Protein AF-A0A6N7C5F1-F1 (afdb_monomer_lite)

Sequence (139 aa):
MSPTYAAHIVTSDAVALGDPEILVMTSPDEPGLIASYPLAADEAPEDVLAANGWRVTSGDTPAVEKGYRIVEVESVDWEQIVKHVTFAKAQAEIEAGRRDLAWRTVLRDAMRAGGSATRLAGAAGVSRERVYQIRDGRR

Structure (mmCIF, N/CA/C/O backbone):
data_AF-A0A6N7C5F1-F1
#
_entry.id   AF-A0A6N7C5F1-F1
#
loop_
_atom_site.group_PDB
_atom_site.id
_atom_site.type_symbol
_atom_site.label_atom_id
_atom_site.label_alt_id
_atom_site.label_comp_id
_atom_site.label_asym_id
_atom_site.label_entity_id
_atom_site.label_seq_id
_atom_site.pdbx_PDB_ins_code
_atom_site.Cartn_x
_atom_site.Cartn_y
_atom_site.Cartn_z
_atom_site.occupancy
_atom_site.B_iso_or_equiv
_atom_site.auth_seq_id
_atom_site.auth_comp_id
_atom_site.auth_asym_id
_atom_site.auth_atom_id
_atom_site.pdbx_PDB_model_num
ATOM 1 N N . MET A 1 1 ? -6.013 10.576 27.091 1.00 62.19 1 MET A N 1
ATOM 2 C CA . MET A 1 1 ? -6.882 10.385 25.917 1.00 62.19 1 MET A CA 1
ATOM 3 C C . MET A 1 1 ? -6.090 9.533 24.950 1.00 62.19 1 MET A C 1
ATOM 5 O O . MET A 1 1 ? -4.959 9.915 24.663 1.00 62.19 1 MET A O 1
ATOM 9 N N . SER A 1 2 ? -6.590 8.357 24.578 1.00 73.94 2 SER A N 1
ATOM 10 C CA . SER A 1 2 ? -5.938 7.532 23.556 1.00 73.94 2 SER A CA 1
ATOM 11 C C . SER A 1 2 ? -6.023 8.254 22.207 1.00 73.94 2 SER A C 1
ATOM 13 O O . SER A 1 2 ? -7.001 8.970 21.984 1.00 73.94 2 SER A O 1
ATOM 15 N N . PRO A 1 3 ? -5.027 8.116 21.321 1.00 83.44 3 PRO A N 1
ATOM 16 C CA . PRO A 1 3 ? -5.166 8.577 19.948 1.00 83.44 3 PRO A CA 1
ATOM 17 C C . PRO A 1 3 ? -6.282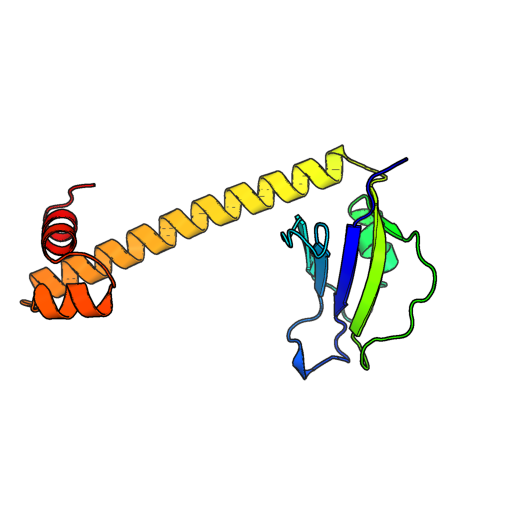 7.796 19.243 1.00 83.44 3 PRO A C 1
ATOM 19 O O . PRO A 1 3 ? -6.406 6.580 19.420 1.00 83.44 3 PRO A O 1
ATOM 22 N N . THR A 1 4 ? -7.072 8.512 18.448 1.00 88.25 4 THR A N 1
ATOM 23 C CA . THR A 1 4 ? -8.149 7.954 17.625 1.00 88.25 4 THR A CA 1
ATOM 24 C C . THR A 1 4 ? -7.702 7.910 16.168 1.00 88.25 4 THR A C 1
ATOM 26 O O . THR A 1 4 ? -6.998 8.806 15.697 1.00 88.25 4 THR A O 1
ATOM 29 N N . TYR A 1 5 ? -8.124 6.870 15.463 1.00 91.56 5 TYR A N 1
ATOM 30 C CA . TYR A 1 5 ? -7.815 6.595 14.065 1.00 91.56 5 TYR A CA 1
ATOM 31 C C . TYR A 1 5 ? -9.100 6.308 13.291 1.00 91.56 5 TYR A C 1
ATOM 33 O O . TYR A 1 5 ? -10.135 6.009 13.888 1.00 91.56 5 TYR A O 1
ATOM 41 N N . ALA A 1 6 ? -9.028 6.371 11.964 1.00 92.12 6 ALA A N 1
ATOM 42 C CA . ALA A 1 6 ? -10.140 6.005 11.096 1.00 92.12 6 ALA A CA 1
ATOM 43 C C . ALA A 1 6 ? -9.923 4.593 10.544 1.00 92.12 6 ALA A C 1
ATOM 45 O O . ALA A 1 6 ? -8.882 4.317 9.950 1.00 92.12 6 ALA A O 1
ATOM 46 N N . ALA A 1 7 ? -10.901 3.707 10.719 1.00 93.31 7 ALA A N 1
ATOM 47 C CA . ALA A 1 7 ? -10.939 2.406 10.068 1.00 93.31 7 ALA A CA 1
ATOM 48 C C . ALA A 1 7 ? -11.961 2.437 8.926 1.00 93.31 7 ALA A C 1
ATOM 50 O O . ALA A 1 7 ? -13.164 2.579 9.144 1.00 93.31 7 ALA A O 1
ATOM 51 N N . HIS A 1 8 ? -11.463 2.305 7.703 1.00 92.94 8 HIS A N 1
ATOM 52 C CA . HIS A 1 8 ? -12.248 2.180 6.484 1.00 92.94 8 HIS A CA 1
ATOM 53 C C . HIS A 1 8 ? -12.561 0.702 6.270 1.00 92.94 8 HIS A C 1
ATOM 55 O O . HIS A 1 8 ? -11.654 -0.090 6.034 1.00 92.94 8 HIS A O 1
ATOM 61 N N . ILE A 1 9 ? -13.830 0.327 6.373 1.00 93.06 9 ILE A N 1
ATOM 62 C CA . ILE A 1 9 ? -14.293 -1.055 6.248 1.00 93.06 9 ILE A CA 1
ATOM 63 C C . ILE A 1 9 ? -14.936 -1.212 4.875 1.00 93.06 9 ILE A C 1
ATOM 65 O O . ILE A 1 9 ? -15.994 -0.628 4.622 1.00 93.06 9 ILE A O 1
ATOM 69 N N . VAL A 1 10 ? -14.306 -2.005 4.013 1.00 92.69 10 VAL A N 1
ATOM 70 C CA . VAL A 1 10 ? -14.796 -2.369 2.681 1.00 92.69 10 VAL A CA 1
ATOM 71 C C . VAL A 1 10 ? -15.228 -3.831 2.719 1.00 92.69 10 VAL A C 1
ATOM 73 O O . VAL A 1 10 ? -14.420 -4.719 2.978 1.00 92.69 10 VAL A O 1
ATOM 76 N N . THR A 1 11 ? -16.507 -4.097 2.479 1.00 91.44 11 THR A N 1
ATOM 77 C CA . THR A 1 11 ? -17.053 -5.457 2.395 1.00 91.44 11 THR A CA 1
ATOM 78 C C . THR A 1 11 ? -17.244 -5.878 0.940 1.00 91.44 11 THR A C 1
ATOM 80 O O . THR A 1 11 ? -17.155 -5.070 0.016 1.00 91.44 11 THR A O 1
ATOM 83 N N . SER A 1 12 ? -17.573 -7.151 0.721 1.00 88.69 12 SER A N 1
ATOM 84 C CA . SER A 1 12 ? -17.859 -7.710 -0.609 1.00 88.69 12 SER A CA 1
ATOM 85 C C . SER A 1 12 ? -19.035 -7.051 -1.333 1.00 88.69 12 SER A C 1
ATOM 87 O O . SER A 1 12 ? -19.143 -7.159 -2.554 1.00 88.69 12 SER A O 1
ATOM 89 N N . ASP A 1 13 ? -19.899 -6.338 -0.609 1.00 86.56 13 ASP A N 1
ATOM 90 C CA . ASP A 1 13 ? -20.991 -5.571 -1.203 1.00 86.56 13 ASP A CA 1
ATOM 91 C C . ASP A 1 13 ? -20.504 -4.308 -1.938 1.00 86.56 13 ASP A C 1
ATOM 93 O O . ASP A 1 13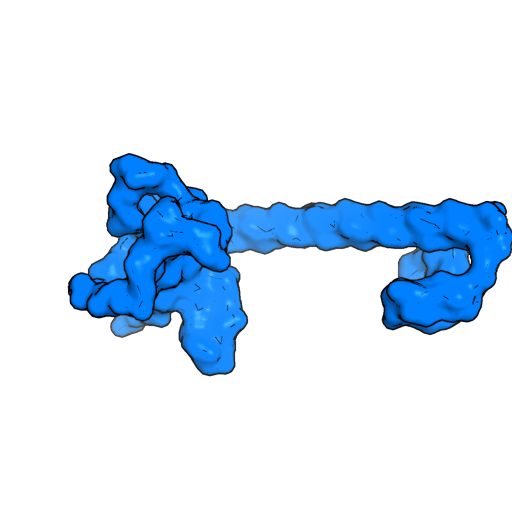 ? -21.228 -3.789 -2.793 1.00 86.56 13 ASP A O 1
ATOM 97 N N . ALA A 1 14 ? -19.287 -3.831 -1.653 1.00 83.69 14 ALA A N 1
ATOM 98 C CA . ALA A 1 14 ? -18.675 -2.665 -2.285 1.00 83.69 14 ALA A CA 1
ATOM 99 C C . ALA A 1 14 ? -17.840 -3.055 -3.517 1.00 83.69 14 ALA A C 1
ATOM 101 O O . ALA A 1 14 ? -16.645 -2.783 -3.599 1.00 83.69 14 ALA A O 1
ATOM 102 N N . VAL A 1 15 ? -18.486 -3.664 -4.517 1.00 78.88 15 VAL A N 1
ATOM 103 C CA . VAL A 1 15 ? -17.838 -4.229 -5.724 1.00 78.88 15 VAL A CA 1
ATOM 104 C C . VAL A 1 15 ? -16.922 -3.233 -6.457 1.00 78.88 15 VAL A C 1
ATOM 106 O O . VAL A 1 15 ? -15.942 -3.629 -7.082 1.00 78.88 15 VAL A O 1
ATOM 109 N N . ALA A 1 16 ? -17.220 -1.932 -6.387 1.00 82.06 16 ALA A N 1
ATOM 110 C CA . ALA A 1 16 ? -16.420 -0.886 -7.024 1.00 82.06 16 ALA A CA 1
ATOM 111 C C . ALA A 1 16 ? -15.098 -0.565 -6.295 1.00 82.06 16 ALA A C 1
ATOM 113 O O . ALA A 1 16 ? -14.224 0.060 -6.893 1.00 82.06 16 ALA A O 1
ATOM 114 N N . LEU A 1 17 ? -14.953 -0.964 -5.027 1.00 80.75 17 LEU A N 1
ATOM 115 C CA . LEU A 1 17 ? -13.820 -0.606 -4.164 1.00 80.75 17 LEU A CA 1
ATOM 116 C C . LEU A 1 17 ? -12.752 -1.703 -4.052 1.00 80.75 17 LEU A C 1
ATOM 118 O O . LEU A 1 17 ? -11.716 -1.469 -3.437 1.00 80.75 17 LEU A O 1
ATOM 122 N N . GLY A 1 18 ? -12.955 -2.848 -4.710 1.00 82.75 18 GLY A N 1
ATOM 123 C CA . GLY A 1 18 ? -11.974 -3.928 -4.792 1.00 82.75 18 GLY A CA 1
ATOM 124 C C . GLY A 1 18 ? -12.247 -5.070 -3.819 1.00 82.75 18 GLY A C 1
ATOM 125 O O . GLY A 1 18 ? -13.402 -5.391 -3.533 1.00 82.75 18 GLY A O 1
ATOM 126 N N . ASP A 1 19 ? -11.171 -5.720 -3.376 1.00 90.44 19 ASP A N 1
ATOM 127 C CA . ASP A 1 19 ? -11.255 -6.857 -2.464 1.00 90.44 19 ASP A CA 1
ATOM 128 C C . ASP A 1 19 ? -11.677 -6.400 -1.053 1.00 90.44 19 ASP A C 1
ATOM 130 O O . ASP A 1 19 ? -11.285 -5.313 -0.621 1.00 90.44 19 ASP A O 1
ATOM 134 N N . PRO A 1 20 ? -12.464 -7.205 -0.315 1.00 92.94 20 PRO A N 1
ATOM 135 C CA . PRO A 1 20 ? -12.886 -6.844 1.033 1.00 92.94 20 PRO A CA 1
ATOM 136 C C . PRO A 1 20 ? -11.700 -6.729 1.999 1.00 92.94 20 PRO A C 1
ATOM 138 O O . PRO A 1 20 ? -10.893 -7.652 2.149 1.00 92.94 20 PRO A O 1
ATOM 141 N N . GLU A 1 21 ? -11.610 -5.591 2.678 1.00 95.88 21 GLU A N 1
ATOM 142 C CA . GLU A 1 21 ? -10.467 -5.227 3.510 1.00 95.88 21 GLU A CA 1
ATOM 143 C C . GLU A 1 21 ? -10.844 -4.137 4.525 1.00 95.88 21 GLU A C 1
ATOM 145 O O . GLU A 1 21 ? -11.746 -3.323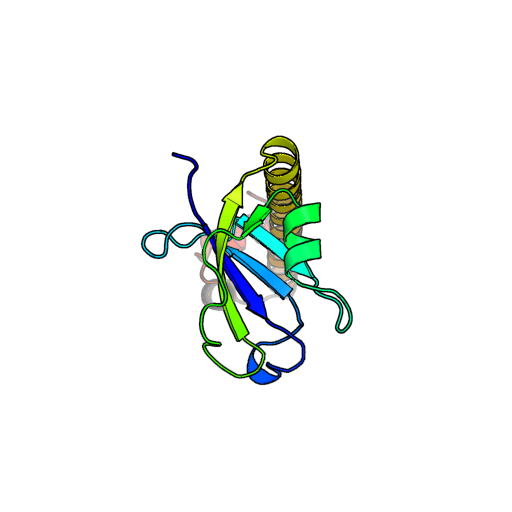 4.305 1.00 95.88 21 GLU A O 1
ATOM 150 N N . ILE A 1 22 ? -10.125 -4.103 5.647 1.00 95.25 22 ILE A N 1
ATOM 151 C CA . ILE A 1 22 ? -10.157 -3.011 6.619 1.00 95.25 22 ILE A CA 1
ATOM 152 C C . ILE A 1 22 ? -8.848 -2.231 6.534 1.00 95.25 22 ILE A C 1
ATOM 154 O O . ILE A 1 22 ? -7.776 -2.795 6.751 1.00 95.25 22 ILE A O 1
ATOM 158 N N . LEU A 1 23 ? -8.931 -0.925 6.284 1.00 94.62 23 LEU A N 1
ATOM 159 C CA . LEU A 1 23 ? -7.783 -0.018 6.246 1.00 94.62 23 LEU A CA 1
ATOM 160 C C . LEU A 1 23 ? -7.822 0.909 7.457 1.00 94.62 23 LEU A C 1
ATOM 162 O O . LEU A 1 23 ? -8.721 1.741 7.573 1.00 94.62 23 LEU A O 1
ATOM 166 N N . VAL A 1 24 ? -6.839 0.799 8.348 1.00 94.50 24 VAL A N 1
ATOM 167 C CA . VAL A 1 24 ? -6.687 1.734 9.469 1.00 94.50 24 VAL A CA 1
ATOM 168 C C . VAL A 1 24 ? -5.733 2.845 9.059 1.00 94.50 24 VAL A C 1
ATOM 170 O O . VAL A 1 24 ? -4.612 2.578 8.625 1.00 94.50 24 VAL A O 1
ATOM 173 N N . MET A 1 25 ? -6.167 4.092 9.201 1.00 92.88 25 MET A N 1
ATOM 174 C CA . MET A 1 25 ? -5.452 5.278 8.742 1.00 92.88 25 MET A CA 1
ATOM 175 C C . MET A 1 25 ? -5.207 6.284 9.869 1.00 92.88 25 MET A C 1
ATOM 177 O O . MET A 1 25 ? -5.988 6.400 10.816 1.00 92.88 25 MET A O 1
ATOM 181 N N . THR A 1 26 ? -4.113 7.039 9.747 1.00 88.25 26 THR A N 1
ATOM 182 C CA . THR A 1 26 ? -3.869 8.264 10.525 1.00 88.25 26 THR A CA 1
ATOM 183 C C . THR A 1 26 ? -4.881 9.365 10.174 1.00 88.25 26 THR A C 1
ATOM 185 O O . THR A 1 26 ? -5.744 9.188 9.314 1.00 88.25 26 THR A O 1
ATOM 188 N N . SER A 1 27 ? -4.782 10.507 10.864 1.00 76.12 27 SER A N 1
ATOM 189 C CA . SER A 1 27 ? -5.645 11.680 10.661 1.00 76.12 27 SER A CA 1
ATOM 190 C C . SER A 1 27 ? -5.826 12.048 9.174 1.00 76.12 27 SER A C 1
ATOM 192 O O . SER A 1 27 ? -4.849 11.978 8.423 1.00 76.12 27 SER A O 1
ATOM 194 N N . PRO A 1 28 ? -7.017 12.524 8.754 1.00 72.19 28 PRO A N 1
ATOM 195 C CA . PRO A 1 28 ? -7.268 12.996 7.390 1.00 72.19 28 PRO A CA 1
ATOM 196 C C . PRO A 1 28 ? -6.304 14.083 6.898 1.00 72.19 28 PRO A C 1
ATOM 198 O O . PRO A 1 28 ? -6.083 14.190 5.694 1.00 72.19 28 PRO A O 1
ATOM 201 N N . ASP A 1 29 ? -5.740 14.881 7.810 1.00 73.88 29 ASP A N 1
ATOM 202 C CA . ASP A 1 29 ? -4.815 15.971 7.468 1.00 73.88 29 ASP A CA 1
ATOM 203 C C . ASP A 1 29 ? -3.438 15.457 7.018 1.00 73.88 29 ASP A C 1
ATOM 205 O O . ASP A 1 29 ? -2.771 16.078 6.192 1.00 73.88 29 ASP A O 1
ATOM 209 N N . GLU A 1 30 ? -3.023 14.298 7.532 1.00 72.75 30 GLU A N 1
ATOM 210 C CA . GLU A 1 30 ? -1.776 13.618 7.176 1.00 72.75 30 GLU A CA 1
ATOM 211 C C . GLU A 1 30 ? -2.066 12.124 6.991 1.00 72.75 30 GLU A C 1
ATOM 213 O O . GLU A 1 30 ? -1.740 11.311 7.863 1.00 72.75 30 GLU A O 1
ATOM 218 N N . PRO A 1 31 ? -2.730 11.747 5.884 1.00 78.38 31 PRO A N 1
ATOM 219 C CA . PRO A 1 31 ? -3.226 10.396 5.699 1.00 78.38 31 PRO A CA 1
ATOM 220 C C . PRO A 1 31 ? -2.069 9.435 5.422 1.00 78.38 31 PRO A C 1
ATOM 222 O O . PRO A 1 31 ? -1.329 9.555 4.446 1.00 78.38 31 PRO A O 1
ATOM 225 N N . GLY A 1 32 ? -1.947 8.442 6.287 1.00 86.69 32 GLY A N 1
ATOM 226 C CA . GLY A 1 32 ? -0.974 7.370 6.240 1.00 86.69 32 GLY A CA 1
ATOM 227 C C . GLY A 1 32 ? -1.661 6.071 6.629 1.00 86.69 32 GLY A C 1
ATOM 228 O O . GLY A 1 32 ? -2.338 5.993 7.656 1.00 86.69 32 GLY A O 1
ATOM 229 N N . LEU A 1 33 ? -1.502 5.049 5.790 1.00 91.06 33 LEU A N 1
ATOM 230 C CA . LEU A 1 33 ? -1.988 3.710 6.091 1.00 91.06 33 LEU A CA 1
ATOM 231 C C . LEU A 1 33 ? -1.170 3.136 7.252 1.00 91.06 33 LEU A C 1
ATOM 233 O O . LEU A 1 33 ? 0.049 3.003 7.153 1.00 91.06 33 LEU A O 1
ATOM 237 N N . ILE A 1 34 ? -1.849 2.802 8.342 1.00 92.31 34 ILE A N 1
ATOM 238 C CA . ILE A 1 34 ? -1.255 2.159 9.515 1.00 92.31 34 ILE A CA 1
ATOM 239 C C . ILE A 1 34 ? -1.242 0.652 9.297 1.00 92.31 34 ILE A C 1
ATOM 241 O O . ILE A 1 34 ? -0.203 0.010 9.422 1.00 92.31 34 ILE A O 1
ATOM 245 N N . ALA A 1 35 ? -2.395 0.087 8.955 1.00 92.62 35 ALA A N 1
ATOM 246 C CA . ALA A 1 35 ? -2.550 -1.344 8.770 1.00 92.62 35 ALA A CA 1
ATOM 247 C C . ALA A 1 35 ? -3.645 -1.642 7.752 1.00 92.62 35 ALA A C 1
ATOM 249 O O . ALA A 1 35 ? -4.592 -0.865 7.607 1.00 92.62 35 ALA A O 1
ATOM 250 N N . SER A 1 36 ? -3.503 -2.779 7.081 1.00 94.31 36 SER A N 1
ATOM 251 C CA . SER A 1 36 ? -4.524 -3.332 6.204 1.00 94.31 36 SER A CA 1
ATOM 252 C C . SER A 1 36 ? -4.788 -4.781 6.616 1.00 94.31 36 SER A C 1
ATOM 254 O O . SER A 1 36 ? -3.856 -5.545 6.891 1.00 94.31 36 SER A O 1
ATOM 256 N N . TYR A 1 37 ? -6.065 -5.128 6.753 1.00 94.81 37 TYR A N 1
ATOM 257 C CA . TYR A 1 37 ? -6.505 -6.442 7.206 1.00 94.81 37 TYR A CA 1
ATOM 258 C C . TYR A 1 37 ? -7.498 -7.014 6.199 1.00 94.81 37 TYR A C 1
ATOM 260 O O . TYR A 1 37 ? -8.581 -6.441 6.054 1.00 94.81 37 TYR A O 1
ATOM 268 N N . PRO A 1 38 ? -7.172 -8.129 5.523 1.00 94.38 38 PRO A N 1
ATOM 269 C CA . PRO A 1 38 ? -8.131 -8.824 4.677 1.00 94.38 38 PRO A CA 1
ATOM 270 C C . PRO A 1 38 ? -9.392 -9.157 5.470 1.00 94.38 38 PRO A C 1
ATOM 272 O O . PRO A 1 38 ? -9.293 -9.540 6.636 1.00 94.38 38 PRO A O 1
ATOM 275 N N . LEU A 1 39 ? -10.554 -9.029 4.836 1.00 94.56 39 LEU A N 1
ATOM 276 C CA . LEU A 1 39 ? -11.839 -9.313 5.464 1.00 94.56 39 LEU A CA 1
ATOM 277 C C . LEU A 1 39 ? -12.524 -10.462 4.723 1.00 94.56 39 LEU A C 1
ATOM 279 O O . LEU A 1 39 ? -12.817 -10.356 3.534 1.00 94.56 39 LEU A O 1
ATOM 283 N N . ALA A 1 40 ? -12.790 -11.579 5.397 1.00 91.50 40 ALA A N 1
ATOM 284 C CA . ALA A 1 40 ? -13.597 -12.630 4.783 1.00 91.50 40 ALA A CA 1
ATOM 285 C C . ALA A 1 40 ? -15.079 -12.214 4.711 1.00 91.50 40 ALA A C 1
ATOM 287 O O . ALA A 1 40 ? -15.555 -11.398 5.497 1.00 91.50 40 ALA A O 1
ATOM 288 N N . ALA A 1 41 ? -15.831 -12.774 3.759 1.00 85.56 41 ALA A N 1
ATOM 289 C CA . ALA A 1 41 ? -17.230 -12.391 3.533 1.00 85.56 41 ALA A CA 1
ATOM 290 C C . ALA A 1 41 ? -18.157 -12.696 4.728 1.00 85.56 41 ALA A C 1
ATOM 292 O O . ALA A 1 41 ? -19.209 -12.076 4.859 1.00 85.56 41 ALA A O 1
ATOM 293 N N . ASP A 1 42 ? -17.784 -13.664 5.560 1.00 87.50 42 ASP A N 1
ATOM 294 C CA . ASP A 1 42 ? -18.505 -14.126 6.745 1.00 87.50 42 ASP A CA 1
ATOM 295 C C . ASP A 1 42 ? -17.900 -13.624 8.065 1.00 87.50 42 ASP A C 1
ATOM 297 O O . ASP A 1 42 ? -18.411 -13.948 9.137 1.00 87.50 42 ASP A O 1
ATOM 301 N N . GLU A 1 43 ? -16.837 -12.824 8.002 1.00 92.62 43 GLU A N 1
ATOM 302 C CA . GLU A 1 43 ? -16.136 -12.322 9.177 1.00 92.62 43 GLU A CA 1
ATOM 303 C C . GLU A 1 43 ? -16.649 -10.933 9.572 1.00 92.62 43 GLU A C 1
ATOM 305 O O . GLU A 1 43 ? -16.827 -10.043 8.735 1.00 92.62 43 GLU A O 1
ATOM 310 N N . ALA A 1 44 ? -16.904 -10.738 10.866 1.00 92.25 44 ALA A N 1
ATOM 311 C CA . ALA A 1 44 ? -17.328 -9.444 11.376 1.00 92.25 44 ALA A CA 1
ATOM 312 C C . ALA A 1 44 ? -16.123 -8.483 11.426 1.00 92.25 44 ALA A C 1
ATOM 314 O O . ALA A 1 44 ? -15.115 -8.803 12.064 1.00 92.25 44 ALA A O 1
ATOM 315 N N . PRO A 1 45 ? -16.205 -7.285 10.816 1.00 93.38 45 PRO A N 1
ATOM 316 C CA . PRO A 1 45 ? -15.097 -6.331 10.816 1.00 93.38 45 PRO A CA 1
ATOM 317 C C . PRO A 1 45 ? -14.598 -5.954 12.217 1.00 93.38 45 PRO A C 1
ATOM 319 O O . PRO A 1 45 ? -13.407 -5.737 12.430 1.00 93.38 45 PRO A O 1
ATOM 322 N N . GLU A 1 46 ? -15.512 -5.873 13.181 1.00 93.12 46 GLU A N 1
ATOM 323 C CA . GLU A 1 46 ? -15.224 -5.566 14.577 1.00 93.12 46 GLU A CA 1
ATOM 324 C C . GLU A 1 46 ? -14.369 -6.648 15.243 1.00 93.12 46 GLU A C 1
ATOM 326 O O . GLU A 1 46 ? -13.479 -6.314 16.026 1.00 93.12 46 GLU A O 1
ATOM 331 N N . ASP A 1 47 ? -14.587 -7.919 14.896 1.00 94.94 47 ASP A N 1
ATOM 332 C CA . ASP A 1 47 ? -13.798 -9.036 15.416 1.00 94.94 47 ASP A CA 1
ATOM 333 C C . ASP A 1 47 ? -12.373 -9.000 14.849 1.00 94.94 47 ASP A C 1
ATOM 335 O O . ASP A 1 47 ? -11.408 -9.175 15.597 1.00 94.94 47 ASP A O 1
ATOM 339 N N . VAL A 1 48 ? -12.217 -8.669 13.560 1.00 95.94 48 VAL A N 1
ATOM 340 C CA . VAL A 1 48 ? -10.900 -8.461 12.928 1.00 95.94 48 VAL A CA 1
ATOM 341 C C . VAL A 1 48 ? -10.152 -7.310 13.593 1.00 95.94 48 VAL A C 1
ATOM 343 O O . VAL A 1 48 ? -8.970 -7.437 13.921 1.00 95.94 48 VAL A O 1
ATOM 346 N N . LEU A 1 49 ? -10.831 -6.184 13.819 1.00 95.44 49 LEU A N 1
ATOM 347 C CA . LEU A 1 49 ? -10.263 -5.024 14.504 1.00 95.44 49 LEU A CA 1
ATOM 348 C C . LEU A 1 49 ? -9.819 -5.390 15.927 1.00 95.44 49 LEU A C 1
ATOM 350 O O . LEU A 1 49 ? -8.669 -5.130 16.290 1.00 95.44 49 LEU A O 1
ATOM 354 N N . ALA A 1 50 ? -10.682 -6.056 16.698 1.00 95.56 50 ALA A N 1
ATOM 355 C CA . ALA A 1 50 ? -10.385 -6.488 18.061 1.00 95.56 50 ALA A CA 1
ATOM 356 C C . ALA A 1 50 ? -9.197 -7.457 18.120 1.00 95.56 50 ALA A C 1
ATOM 358 O O . ALA A 1 50 ? -8.282 -7.262 18.923 1.00 95.56 50 ALA A O 1
ATOM 359 N N . ALA A 1 51 ? -9.157 -8.451 17.228 1.00 95.62 51 ALA A N 1
ATOM 360 C CA . ALA A 1 51 ? -8.056 -9.408 17.121 1.00 95.62 51 ALA A CA 1
ATOM 361 C C . ALA A 1 51 ? -6.711 -8.745 16.773 1.00 95.62 51 ALA A C 1
ATOM 363 O O . ALA A 1 51 ? -5.648 -9.302 17.053 1.00 95.62 51 ALA A O 1
ATOM 364 N N . ASN A 1 52 ? -6.745 -7.546 16.185 1.00 95.88 52 ASN A N 1
ATOM 365 C CA . ASN A 1 52 ? -5.565 -6.783 15.792 1.00 95.88 52 ASN A CA 1
ATOM 366 C C . ASN A 1 52 ? -5.277 -5.570 16.693 1.00 95.88 52 ASN A C 1
ATOM 368 O O . ASN A 1 52 ? -4.447 -4.733 16.340 1.00 95.88 52 ASN A O 1
ATOM 372 N N . GLY A 1 53 ? -5.898 -5.505 17.875 1.00 95.94 53 GLY A N 1
ATOM 373 C CA . GLY A 1 53 ? -5.567 -4.514 18.900 1.00 95.94 53 GLY A CA 1
ATOM 374 C C . GLY A 1 53 ? -6.336 -3.200 18.800 1.00 95.94 53 GLY A C 1
ATOM 375 O O . GLY A 1 53 ? -5.952 -2.227 19.454 1.00 95.94 53 GLY A O 1
ATOM 376 N N . TRP A 1 54 ? -7.420 -3.165 18.026 1.00 96.12 54 TRP A N 1
ATOM 377 C CA . TRP A 1 54 ? -8.278 -1.997 17.848 1.00 96.12 54 TRP A CA 1
ATOM 378 C C . TRP A 1 54 ? -9.610 -2.158 18.572 1.00 96.12 54 TRP A C 1
ATOM 380 O O . TRP A 1 54 ? -10.176 -3.243 18.655 1.00 96.12 54 TRP A O 1
ATOM 390 N N . ARG A 1 55 ? -10.152 -1.047 19.062 1.00 94.69 55 ARG A N 1
ATOM 391 C CA . ARG A 1 55 ? -11.507 -0.975 19.608 1.00 94.69 55 ARG A CA 1
ATOM 392 C C . ARG A 1 55 ? -12.264 0.141 18.917 1.00 94.69 55 ARG A C 1
ATOM 394 O O . ARG A 1 55 ? -11.789 1.270 18.896 1.00 94.69 55 ARG A O 1
ATOM 401 N N . VAL A 1 56 ? -13.442 -0.177 18.390 1.00 92.88 56 VAL A N 1
ATOM 402 C CA . VAL A 1 56 ? -14.349 0.803 17.785 1.00 92.88 56 VAL A CA 1
ATOM 403 C C . VAL A 1 56 ? -14.895 1.737 18.870 1.00 92.88 56 VAL A C 1
ATOM 405 O O . VAL A 1 56 ? -15.368 1.272 19.910 1.00 92.88 56 VAL A O 1
ATOM 408 N N . THR A 1 57 ? -14.796 3.047 18.648 1.00 89.31 57 THR A N 1
ATOM 409 C CA . THR A 1 57 ? -15.195 4.092 19.608 1.00 89.31 57 THR A CA 1
ATOM 410 C C . THR A 1 57 ? -16.390 4.906 19.145 1.00 89.31 57 THR A C 1
ATOM 412 O O . THR A 1 57 ? -17.184 5.334 19.984 1.00 89.31 57 THR A O 1
ATOM 415 N N . SER A 1 58 ? -16.555 5.105 17.835 1.00 78.00 58 SER A N 1
ATOM 416 C CA . SER A 1 58 ? -17.791 5.654 17.285 1.00 78.00 58 SER A CA 1
ATOM 417 C C . SER A 1 58 ? -18.729 4.503 16.919 1.00 78.00 58 SER A C 1
ATOM 419 O O . SER A 1 58 ? -18.359 3.586 16.191 1.00 78.00 58 SER A O 1
ATOM 421 N N . GLY A 1 59 ? -19.938 4.511 17.493 1.00 66.00 59 GLY A N 1
ATOM 422 C CA . GLY A 1 59 ? -20.990 3.552 17.138 1.00 66.00 59 GLY A CA 1
ATOM 423 C C . GLY A 1 59 ? -21.421 3.687 15.674 1.00 66.00 59 GLY A C 1
ATOM 424 O O . GLY A 1 59 ? -20.919 4.570 14.979 1.00 66.00 59 GLY A O 1
ATOM 425 N N . ASP A 1 60 ? -22.356 2.827 15.241 1.00 58.00 60 ASP A N 1
ATOM 426 C CA . ASP A 1 60 ? -22.845 2.678 13.857 1.00 58.00 60 ASP A CA 1
ATOM 427 C C . ASP A 1 60 ? -22.887 4.000 13.083 1.00 58.00 60 ASP A C 1
ATOM 429 O O . ASP A 1 60 ? -23.856 4.765 13.096 1.00 58.00 60 ASP A O 1
ATOM 433 N N . THR A 1 61 ? -21.782 4.270 12.402 1.00 63.28 61 THR A N 1
ATOM 434 C CA . THR A 1 61 ? -21.638 5.409 11.516 1.00 63.28 61 THR A CA 1
ATOM 435 C C . THR A 1 61 ? -22.378 5.025 10.241 1.00 63.28 61 THR A C 1
ATOM 437 O O . THR A 1 61 ? -22.189 3.906 9.748 1.00 63.28 61 THR A O 1
ATOM 440 N N . PRO A 1 62 ? -23.270 5.885 9.717 1.00 63.22 62 PRO A N 1
ATOM 441 C CA . PRO A 1 62 ? -24.036 5.544 8.531 1.00 63.22 62 PRO A CA 1
ATOM 442 C C . PRO A 1 62 ? -23.080 5.168 7.400 1.00 63.22 62 PRO A C 1
ATOM 444 O O . PRO A 1 62 ? -22.060 5.829 7.191 1.00 63.22 62 PRO A O 1
ATOM 447 N N . ALA A 1 63 ? -23.410 4.081 6.701 1.00 70.12 63 ALA A N 1
ATOM 448 C CA . ALA A 1 63 ? -22.632 3.622 5.563 1.00 70.12 63 ALA A CA 1
ATOM 449 C C . ALA A 1 63 ? -22.453 4.778 4.571 1.00 70.12 63 ALA A C 1
ATOM 451 O O . ALA A 1 63 ? -23.422 5.455 4.218 1.00 70.12 63 ALA A O 1
ATOM 452 N N . VAL A 1 64 ? -21.211 5.008 4.149 1.00 76.81 64 VAL A N 1
ATOM 453 C CA . VAL A 1 64 ? -20.899 6.026 3.140 1.00 76.81 64 VAL A CA 1
ATOM 454 C C . VAL A 1 64 ? -21.481 5.582 1.798 1.00 76.81 64 VAL A C 1
ATOM 456 O O . VAL A 1 64 ? -22.062 6.382 1.070 1.00 76.81 64 VAL A O 1
ATOM 459 N N . GLU A 1 65 ? -21.383 4.282 1.519 1.00 81.81 65 GLU A N 1
ATOM 460 C CA . GLU A 1 65 ? -22.021 3.590 0.403 1.00 81.81 65 GLU A CA 1
ATOM 461 C C . GLU A 1 65 ? -22.327 2.139 0.816 1.00 81.81 65 GLU A C 1
ATOM 463 O O . GLU A 1 65 ? -21.836 1.652 1.836 1.00 81.81 65 GLU A O 1
ATOM 468 N N . LYS A 1 66 ? -23.150 1.415 0.049 1.00 84.38 66 LYS A N 1
ATOM 469 C CA . LYS A 1 66 ? -23.406 -0.006 0.312 1.00 84.38 66 LYS A CA 1
ATOM 470 C C . LYS A 1 66 ? -22.082 -0.786 0.353 1.00 84.38 66 LYS A C 1
ATOM 472 O O . LYS A 1 66 ? -21.326 -0.779 -0.610 1.00 84.38 66 LYS A O 1
ATOM 477 N N . GLY A 1 67 ? -21.835 -1.469 1.471 1.00 85.38 67 GLY A N 1
ATOM 478 C CA . GLY A 1 67 ? -20.609 -2.238 1.695 1.00 85.38 67 GLY A CA 1
ATOM 479 C C . GLY A 1 67 ? -19.388 -1.404 2.089 1.00 85.38 67 GLY A C 1
ATOM 480 O O . GLY A 1 67 ? -18.302 -1.958 2.200 1.00 85.38 67 GLY A O 1
ATOM 481 N N . TYR A 1 68 ? -19.542 -0.097 2.318 1.00 90.56 68 TYR A N 1
ATOM 482 C CA . TYR A 1 68 ? -18.447 0.776 2.726 1.00 90.56 68 TYR A CA 1
ATOM 483 C C . TYR A 1 68 ? -18.845 1.708 3.872 1.00 90.56 68 TYR A C 1
ATOM 485 O O . TYR A 1 68 ? -19.788 2.499 3.772 1.00 90.56 68 TYR A O 1
ATOM 493 N N . ARG A 1 69 ? -18.092 1.649 4.973 1.00 90.38 69 ARG A N 1
ATOM 494 C CA . ARG A 1 69 ? -18.261 2.550 6.121 1.00 90.38 69 ARG A CA 1
ATOM 495 C C . ARG A 1 69 ? -16.922 2.926 6.738 1.00 90.38 69 ARG A C 1
ATOM 497 O O . ARG A 1 69 ? -15.942 2.200 6.597 1.00 90.38 69 ARG A O 1
ATOM 504 N N . ILE A 1 70 ? -16.906 4.050 7.445 1.00 90.31 70 ILE A N 1
ATOM 505 C CA . ILE A 1 70 ? -15.743 4.529 8.192 1.00 90.31 70 ILE A CA 1
ATOM 506 C C . ILE A 1 70 ? -16.145 4.601 9.657 1.00 90.31 70 ILE A C 1
ATOM 508 O O . ILE A 1 70 ? -17.127 5.266 9.975 1.00 90.31 70 ILE A O 1
ATOM 512 N N . VAL A 1 71 ? -15.384 3.938 10.523 1.00 91.12 71 VAL A N 1
ATOM 513 C CA . VAL A 1 71 ? -15.573 3.975 11.978 1.00 91.12 71 VAL A CA 1
ATOM 514 C C . VAL A 1 71 ? -14.337 4.562 12.649 1.00 91.12 71 VAL A C 1
ATOM 516 O O . VAL A 1 71 ? -13.225 4.463 12.130 1.00 91.12 71 VAL A O 1
ATOM 519 N N . GLU A 1 72 ? -14.517 5.171 13.814 1.00 91.62 72 GLU A N 1
ATOM 520 C CA . GLU A 1 72 ? -13.401 5.594 14.653 1.00 91.62 72 GLU A CA 1
ATOM 521 C C . GLU A 1 72 ? -12.940 4.420 15.507 1.00 91.62 72 GLU A C 1
ATOM 523 O O . GLU A 1 72 ? -13.759 3.696 16.083 1.00 91.62 72 GLU A O 1
ATOM 528 N N . VAL A 1 73 ? -11.626 4.247 15.607 1.00 93.00 73 VAL A N 1
ATOM 529 C CA . VAL A 1 73 ? -11.004 3.222 16.442 1.00 93.00 73 VAL A CA 1
ATOM 530 C C . VAL A 1 73 ? -9.935 3.827 17.335 1.00 93.00 73 VAL A C 1
ATOM 532 O O . VAL A 1 73 ? -9.239 4.767 16.956 1.00 93.00 73 VAL A O 1
ATOM 535 N N . GLU A 1 74 ? -9.749 3.243 18.510 1.00 93.62 74 GLU A N 1
ATOM 536 C CA . GLU A 1 74 ? -8.593 3.502 19.359 1.00 93.62 74 GLU A CA 1
ATOM 537 C C . GLU A 1 74 ? -7.780 2.226 19.574 1.00 93.62 74 GLU A C 1
ATOM 539 O O . GLU A 1 74 ? -8.289 1.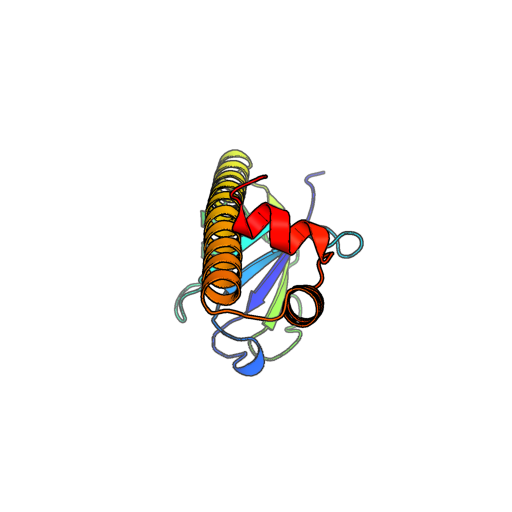105 19.496 1.00 93.62 74 GLU A O 1
ATOM 544 N N . SER A 1 75 ? -6.499 2.401 19.875 1.00 93.06 75 SER A N 1
ATOM 545 C CA . SER A 1 75 ? -5.616 1.302 20.251 1.00 93.06 75 SER A CA 1
ATOM 546 C C . SER A 1 75 ? -5.997 0.738 21.624 1.00 93.06 75 SER A C 1
ATOM 548 O O . SER A 1 75 ? -6.081 1.482 22.607 1.00 93.06 75 SER A O 1
ATOM 550 N N . VAL A 1 76 ? -6.127 -0.578 21.725 1.00 95.44 76 VAL A N 1
ATOM 551 C CA . VAL A 1 76 ? -6.182 -1.310 23.002 1.00 95.44 76 VAL A CA 1
ATOM 552 C C . VAL A 1 76 ? -4.984 -2.224 23.218 1.00 95.44 76 VAL A C 1
ATOM 554 O O . VAL A 1 76 ? -4.707 -2.577 24.360 1.00 95.44 76 VAL A O 1
ATOM 557 N N . ASP A 1 77 ? -4.251 -2.553 22.155 1.00 95.50 77 ASP A N 1
ATOM 558 C CA . ASP A 1 77 ? -3.026 -3.348 22.214 1.00 95.50 77 ASP A CA 1
ATOM 559 C C . ASP A 1 77 ? -1.954 -2.739 21.300 1.00 95.50 77 ASP A C 1
ATOM 561 O O . ASP A 1 77 ? -1.875 -3.002 20.098 1.00 95.50 77 ASP A O 1
ATOM 565 N N . TRP A 1 78 ? -1.118 -1.884 21.889 1.00 94.19 78 TRP A N 1
ATOM 566 C CA . TRP A 1 78 ? -0.030 -1.227 21.168 1.00 94.19 78 TRP A CA 1
ATOM 567 C C . TRP A 1 78 ? 1.047 -2.195 20.685 1.00 94.19 78 TRP A C 1
ATOM 569 O O . TRP A 1 78 ? 1.667 -1.933 19.655 1.00 94.19 78 TRP A O 1
ATOM 579 N N . GLU A 1 79 ? 1.291 -3.289 21.407 1.00 95.38 79 GLU A N 1
ATOM 580 C CA . GLU A 1 79 ? 2.333 -4.245 21.039 1.00 95.38 79 GLU A CA 1
ATOM 581 C C . GLU A 1 79 ? 1.945 -4.970 19.750 1.00 95.38 79 GLU A C 1
ATOM 583 O O . GLU A 1 79 ? 2.744 -5.034 18.809 1.00 95.38 79 GLU A O 1
ATOM 588 N N . GLN A 1 80 ? 0.693 -5.425 19.663 1.00 94.19 80 GLN A N 1
ATOM 589 C CA . GLN A 1 80 ? 0.157 -6.057 18.462 1.00 94.19 80 GLN A CA 1
ATOM 590 C C . GLN A 1 80 ? 0.165 -5.101 17.259 1.00 94.19 80 GLN A C 1
ATOM 592 O O . GLN A 1 80 ? 0.617 -5.482 16.173 1.00 94.19 80 GLN A O 1
ATOM 597 N N . ILE A 1 81 ? -0.255 -3.845 17.448 1.00 94.31 81 ILE A N 1
ATOM 598 C CA . ILE A 1 81 ? -0.260 -2.831 16.381 1.00 94.31 81 ILE A CA 1
ATOM 599 C C . ILE A 1 81 ? 1.166 -2.551 15.888 1.00 94.31 81 ILE A C 1
ATOM 601 O O . ILE A 1 81 ? 1.434 -2.615 14.687 1.00 94.31 81 ILE A O 1
ATOM 605 N N . VAL A 1 82 ? 2.113 -2.292 16.797 1.00 94.31 82 VAL A N 1
ATOM 606 C CA . VAL A 1 82 ? 3.513 -2.007 16.437 1.00 94.31 82 VAL A CA 1
ATOM 607 C C . VAL A 1 82 ? 4.146 -3.196 15.721 1.00 94.31 82 VAL A C 1
ATOM 609 O O . VAL A 1 82 ? 4.847 -3.002 14.724 1.00 94.31 82 VAL A O 1
ATOM 612 N N . LYS A 1 83 ? 3.881 -4.426 16.173 1.00 93.88 83 LYS A N 1
ATOM 613 C CA . LYS A 1 83 ? 4.349 -5.647 15.509 1.00 93.88 83 LYS A CA 1
ATOM 614 C C . LYS A 1 83 ? 3.844 -5.728 14.068 1.00 93.88 83 LYS A C 1
ATOM 616 O O . LYS A 1 83 ? 4.639 -5.999 13.166 1.00 93.88 83 LYS A O 1
ATOM 621 N N . HIS A 1 84 ? 2.558 -5.458 13.845 1.00 91.31 84 HIS A N 1
ATOM 622 C CA . HIS A 1 84 ? 1.958 -5.486 12.513 1.00 91.31 84 HIS A CA 1
ATOM 623 C C . HIS A 1 84 ? 2.561 -4.415 11.591 1.00 91.31 84 HIS A C 1
ATOM 625 O O . HIS A 1 84 ? 3.076 -4.742 10.521 1.00 91.31 84 HIS A O 1
ATOM 631 N N . VAL A 1 85 ? 2.593 -3.153 12.034 1.00 92.31 85 VAL A N 1
ATOM 632 C CA . VAL A 1 85 ? 3.152 -2.023 11.263 1.00 92.31 85 VAL A CA 1
ATOM 633 C C . VAL A 1 85 ? 4.632 -2.256 10.936 1.00 92.31 85 VAL A C 1
ATOM 635 O O . VAL A 1 85 ? 5.082 -2.001 9.819 1.00 92.31 85 VAL A O 1
ATOM 638 N N . THR A 1 86 ? 5.401 -2.794 11.887 1.00 94.44 86 THR A N 1
ATOM 639 C CA . THR A 1 86 ? 6.822 -3.120 11.685 1.00 94.44 86 THR A CA 1
ATOM 640 C C . THR A 1 86 ? 7.002 -4.192 10.614 1.00 94.44 86 THR A C 1
ATOM 642 O O . THR A 1 86 ? 7.872 -4.061 9.749 1.00 94.44 86 THR A O 1
ATOM 645 N N . PHE A 1 87 ? 6.174 -5.239 10.637 1.00 92.50 87 PHE A N 1
ATOM 646 C CA . PHE A 1 87 ? 6.202 -6.280 9.615 1.00 92.50 87 PHE A CA 1
ATOM 647 C C . PHE A 1 87 ? 5.820 -5.729 8.235 1.00 92.50 87 PHE A C 1
ATOM 649 O O . PHE A 1 87 ? 6.537 -5.980 7.266 1.00 92.50 87 PHE A O 1
ATOM 656 N N . ALA A 1 88 ? 4.753 -4.930 8.148 1.00 90.25 88 ALA A N 1
ATOM 657 C CA . ALA A 1 88 ? 4.316 -4.297 6.904 1.00 90.25 88 ALA A CA 1
ATOM 658 C C . ALA A 1 88 ? 5.407 -3.389 6.309 1.00 90.25 88 ALA A C 1
ATOM 660 O O . ALA A 1 88 ? 5.727 -3.496 5.124 1.00 90.25 88 ALA A O 1
ATOM 661 N N . LYS A 1 89 ? 6.062 -2.570 7.143 1.00 93.31 89 LYS A N 1
ATOM 662 C CA . LYS A 1 89 ? 7.216 -1.754 6.737 1.00 93.31 89 LYS A CA 1
ATOM 663 C C . LYS A 1 89 ? 8.351 -2.615 6.178 1.00 93.31 89 LYS A C 1
ATOM 665 O O . LYS A 1 89 ? 8.874 -2.309 5.109 1.00 93.31 89 LYS A O 1
ATOM 670 N N . ALA A 1 90 ? 8.722 -3.694 6.868 1.00 95.88 90 ALA A N 1
ATOM 671 C CA . ALA A 1 90 ? 9.789 -4.585 6.413 1.00 95.88 90 ALA A CA 1
ATOM 672 C C . ALA A 1 90 ? 9.448 -5.259 5.070 1.00 95.88 90 ALA A C 1
ATOM 674 O O . ALA A 1 90 ? 10.301 -5.342 4.186 1.00 95.88 90 ALA A O 1
ATOM 675 N N . GLN A 1 91 ? 8.198 -5.697 4.880 1.00 93.19 91 GLN A N 1
ATOM 676 C CA . GLN A 1 91 ? 7.730 -6.242 3.600 1.00 93.19 91 GLN A CA 1
ATOM 677 C C . GLN A 1 91 ? 7.798 -5.199 2.480 1.00 93.19 91 GLN A C 1
ATOM 679 O O . GLN A 1 91 ? 8.306 -5.498 1.399 1.00 93.19 91 GLN A O 1
ATOM 684 N N . ALA A 1 92 ? 7.356 -3.967 2.744 1.00 91.75 92 ALA A N 1
ATOM 685 C CA . ALA A 1 92 ? 7.421 -2.875 1.778 1.00 91.75 92 ALA A CA 1
ATOM 686 C C . ALA A 1 92 ? 8.868 -2.546 1.371 1.00 91.75 92 ALA A C 1
ATOM 688 O O . ALA A 1 92 ? 9.138 -2.339 0.190 1.00 91.75 92 ALA A O 1
ATOM 689 N N . GLU A 1 93 ? 9.815 -2.557 2.312 1.00 96.12 93 GLU A N 1
ATOM 690 C CA . GLU A 1 93 ? 11.242 -2.350 2.026 1.00 96.12 93 GLU A CA 1
ATOM 691 C C . GLU A 1 93 ? 11.835 -3.474 1.166 1.00 96.12 93 GLU A C 1
ATOM 693 O O . GLU A 1 93 ? 12.564 -3.207 0.206 1.00 96.12 93 GLU A O 1
ATOM 698 N N . ILE A 1 94 ? 11.495 -4.732 1.468 1.00 96.81 94 ILE A N 1
ATOM 699 C CA . ILE A 1 94 ? 11.911 -5.890 0.665 1.00 96.81 94 ILE A CA 1
ATOM 700 C C . ILE A 1 94 ? 11.358 -5.775 -0.757 1.00 96.81 94 ILE A C 1
ATOM 702 O O . ILE A 1 94 ? 12.095 -5.956 -1.730 1.00 96.81 94 ILE A O 1
ATOM 706 N N . GLU A 1 95 ? 10.073 -5.459 -0.888 1.00 96.38 95 GLU A N 1
ATOM 707 C CA . GLU A 1 95 ? 9.403 -5.339 -2.178 1.00 96.38 95 GLU A CA 1
ATOM 708 C C . GLU A 1 95 ? 9.932 -4.146 -2.985 1.00 96.38 95 GLU A C 1
ATOM 710 O O . GLU A 1 95 ? 10.203 -4.281 -4.178 1.00 96.38 95 GLU A O 1
ATOM 715 N N . ALA A 1 96 ? 10.194 -3.006 -2.342 1.00 96.00 96 ALA A N 1
ATOM 716 C CA . ALA A 1 96 ? 10.860 -1.870 -2.973 1.00 96.00 96 ALA A CA 1
ATOM 717 C C . ALA A 1 96 ? 12.248 -2.262 -3.506 1.00 96.00 96 ALA A C 1
ATOM 719 O O . ALA A 1 96 ? 12.588 -1.933 -4.644 1.00 96.00 96 ALA A O 1
ATOM 720 N N . GLY A 1 97 ? 13.021 -3.035 -2.735 1.00 97.00 97 GLY A N 1
ATOM 721 C CA . GLY A 1 97 ? 14.311 -3.570 -3.174 1.00 97.00 97 GLY A CA 1
ATOM 722 C C . GLY A 1 97 ? 14.200 -4.515 -4.378 1.00 97.00 97 GLY A C 1
ATOM 723 O O . GLY A 1 97 ? 15.012 -4.434 -5.304 1.00 97.00 97 GLY A O 1
ATOM 724 N N . ARG A 1 98 ? 13.180 -5.383 -4.409 1.00 97.38 98 ARG A N 1
ATOM 725 C CA . ARG A 1 98 ? 12.901 -6.269 -5.556 1.00 97.38 98 ARG A CA 1
ATOM 726 C C . ARG A 1 98 ? 12.520 -5.477 -6.803 1.00 97.38 98 ARG A C 1
ATOM 728 O O . ARG A 1 98 ? 13.064 -5.744 -7.875 1.00 97.38 98 ARG A O 1
ATOM 735 N N . ARG A 1 99 ? 11.640 -4.483 -6.664 1.00 96.94 99 ARG A N 1
ATOM 736 C CA . ARG A 1 99 ? 11.209 -3.605 -7.762 1.00 96.94 99 ARG A CA 1
ATOM 737 C C . ARG A 1 99 ? 12.366 -2.783 -8.316 1.00 96.94 99 ARG A C 1
ATOM 739 O O . ARG A 1 99 ? 12.535 -2.737 -9.531 1.00 96.94 99 ARG A O 1
ATOM 746 N N . ASP A 1 100 ? 13.207 -2.215 -7.454 1.00 96.12 100 ASP A N 1
ATOM 747 C CA . ASP A 1 100 ? 14.423 -1.508 -7.871 1.00 96.12 100 ASP A CA 1
ATOM 748 C C . ASP A 1 100 ? 15.387 -2.433 -8.634 1.00 96.12 100 ASP A C 1
ATOM 750 O O . ASP A 1 100 ? 15.902 -2.071 -9.696 1.00 96.12 100 ASP A O 1
ATOM 754 N N . LEU A 1 101 ? 15.611 -3.656 -8.142 1.00 96.12 101 LEU A N 1
ATOM 755 C CA . LEU A 1 101 ? 16.465 -4.627 -8.825 1.00 96.12 101 LEU A CA 1
ATOM 756 C C . LEU A 1 101 ? 15.908 -5.015 -10.202 1.00 96.12 101 LEU A C 1
ATOM 758 O O . LEU A 1 101 ? 16.670 -5.064 -11.174 1.00 96.12 101 LEU A O 1
ATOM 762 N N . ALA A 1 102 ? 14.604 -5.281 -10.293 1.00 96.94 102 ALA A N 1
ATOM 763 C CA . ALA A 1 102 ? 13.934 -5.607 -11.548 1.00 96.94 102 ALA A CA 1
ATOM 764 C C . ALA A 1 102 ? 14.051 -4.444 -12.543 1.00 96.94 102 ALA A C 1
ATOM 766 O O . ALA A 1 102 ? 14.510 -4.634 -13.671 1.00 96.94 102 ALA A O 1
ATOM 767 N N . TRP A 1 103 ? 13.746 -3.226 -12.093 1.00 96.00 103 TRP A N 1
ATOM 768 C CA . TRP A 1 103 ? 13.865 -2.003 -12.882 1.00 96.00 103 TRP A CA 1
ATOM 769 C C . TRP A 1 103 ? 15.287 -1.791 -13.425 1.00 96.00 103 TRP A C 1
ATOM 771 O O . TRP A 1 103 ? 15.476 -1.612 -14.632 1.00 96.00 103 TRP A O 1
ATOM 781 N N . ARG A 1 104 ? 16.316 -1.900 -12.571 1.00 96.38 104 ARG A N 1
ATOM 782 C CA . ARG A 1 104 ? 17.724 -1.779 -12.993 1.00 96.38 104 ARG A CA 1
ATOM 783 C C . ARG A 1 104 ? 18.148 -2.877 -13.963 1.00 96.38 104 ARG A C 1
ATOM 785 O O . ARG A 1 104 ? 18.955 -2.620 -14.857 1.00 96.38 104 ARG A O 1
ATOM 792 N N . THR A 1 105 ? 17.640 -4.093 -13.783 1.00 96.88 105 THR A N 1
ATOM 793 C CA . THR A 1 105 ? 17.935 -5.231 -14.665 1.00 96.88 105 THR A CA 1
ATOM 794 C C . THR A 1 105 ? 17.385 -4.986 -16.065 1.00 96.88 105 THR A C 1
ATOM 796 O O . THR A 1 105 ? 18.158 -5.000 -17.020 1.00 96.88 105 THR A O 1
ATOM 799 N N . VAL A 1 106 ? 16.103 -4.628 -16.180 1.00 97.25 106 VAL A N 1
ATOM 800 C CA . VAL A 1 106 ? 15.469 -4.327 -17.473 1.00 97.25 106 VAL A CA 1
ATOM 801 C C . VAL A 1 106 ? 16.171 -3.166 -18.184 1.00 97.25 106 VAL A C 1
ATOM 803 O O . VAL A 1 106 ? 16.453 -3.257 -19.378 1.00 97.25 106 VAL A O 1
ATOM 806 N N . LEU A 1 107 ? 16.530 -2.095 -17.463 1.00 96.44 107 LEU A N 1
ATOM 807 C CA . LEU A 1 107 ? 17.287 -0.977 -18.042 1.00 96.44 107 LEU A CA 1
ATOM 808 C C . LEU A 1 107 ? 18.661 -1.402 -18.571 1.00 96.44 107 LEU A C 1
ATOM 810 O O . LEU A 1 107 ? 19.073 -0.974 -19.653 1.00 96.44 107 LEU A O 1
ATOM 814 N N . ARG A 1 108 ? 19.384 -2.238 -17.819 1.00 96.12 108 ARG A N 1
ATOM 815 C CA . ARG A 1 108 ? 20.694 -2.749 -18.235 1.00 96.12 108 ARG A CA 1
ATOM 816 C C . ARG A 1 108 ? 20.578 -3.613 -19.486 1.00 96.12 108 ARG A C 1
ATOM 818 O O . ARG A 1 108 ? 21.383 -3.443 -20.401 1.00 96.12 108 ARG A O 1
ATOM 825 N N . ASP A 1 109 ? 19.592 -4.498 -19.535 1.00 97.44 109 ASP A N 1
ATOM 826 C CA . ASP A 1 109 ? 19.382 -5.391 -20.673 1.00 97.44 109 ASP A CA 1
ATOM 827 C C . ASP A 1 109 ? 18.953 -4.611 -21.919 1.00 97.44 109 ASP A C 1
ATOM 829 O O . ASP A 1 109 ? 19.516 -4.820 -22.994 1.00 97.44 109 ASP A O 1
ATOM 833 N N . ALA A 1 110 ? 18.081 -3.609 -21.771 1.00 97.38 110 ALA A N 1
ATOM 834 C CA . ALA A 1 110 ? 17.720 -2.700 -22.858 1.00 97.38 110 ALA A CA 1
ATOM 835 C C . ALA A 1 110 ? 18.937 -1.937 -23.414 1.00 97.38 110 ALA A C 1
ATOM 837 O O . ALA A 1 110 ? 19.096 -1.815 -24.629 1.00 97.38 110 ALA A O 1
ATOM 838 N N . MET A 1 111 ? 19.835 -1.457 -22.545 1.00 96.81 111 MET A N 1
ATOM 839 C CA . MET A 1 111 ? 21.083 -0.809 -22.969 1.00 96.81 111 MET A CA 1
ATOM 840 C C . MET A 1 111 ? 22.044 -1.781 -23.669 1.00 96.81 111 MET A C 1
ATOM 842 O O . MET A 1 111 ? 22.698 -1.394 -24.637 1.00 96.81 111 MET A O 1
ATOM 846 N N . ARG A 1 112 ? 22.135 -3.036 -23.210 1.00 94.81 112 ARG A N 1
ATOM 847 C CA . ARG A 1 112 ? 22.947 -4.088 -23.852 1.00 94.81 112 ARG A CA 1
ATOM 848 C C . ARG A 1 112 ? 22.401 -4.493 -25.220 1.00 94.81 112 ARG A C 1
ATOM 850 O O . ARG A 1 112 ? 23.186 -4.780 -26.114 1.00 94.81 112 ARG A O 1
ATOM 857 N N . ALA A 1 113 ? 21.084 -4.440 -25.399 1.00 97.06 113 ALA A N 1
ATOM 858 C CA . ALA A 1 113 ? 20.411 -4.666 -26.675 1.00 97.06 113 ALA A CA 1
ATOM 859 C C . ALA A 1 113 ? 20.517 -3.476 -27.658 1.00 97.06 113 ALA A C 1
ATOM 861 O O . ALA A 1 113 ? 19.884 -3.491 -28.711 1.00 97.06 113 ALA A O 1
ATOM 862 N N . GLY A 1 114 ? 21.295 -2.434 -27.334 1.00 95.62 114 GLY A N 1
ATOM 863 C CA . GLY A 1 114 ? 21.491 -1.265 -28.201 1.00 95.62 114 GLY A CA 1
ATOM 864 C C . GLY A 1 114 ? 20.428 -0.172 -28.051 1.00 95.62 114 GLY A C 1
ATOM 865 O O . GLY A 1 114 ? 20.323 0.708 -28.906 1.00 95.62 114 GLY A O 1
ATOM 866 N N . GLY A 1 115 ? 19.638 -0.197 -26.974 1.00 95.00 115 GLY A N 1
ATOM 867 C CA . GLY A 1 115 ? 18.635 0.823 -26.681 1.00 95.00 115 GLY A CA 1
ATOM 868 C C . GLY A 1 115 ? 19.220 2.237 -26.551 1.00 95.00 115 GLY A C 1
ATOM 869 O O . GLY A 1 115 ? 20.331 2.450 -26.063 1.00 95.00 115 GLY A O 1
ATOM 870 N N . SER A 1 116 ? 18.446 3.242 -26.970 1.00 97.25 116 SER A N 1
ATOM 871 C CA . SER A 1 116 ? 18.845 4.64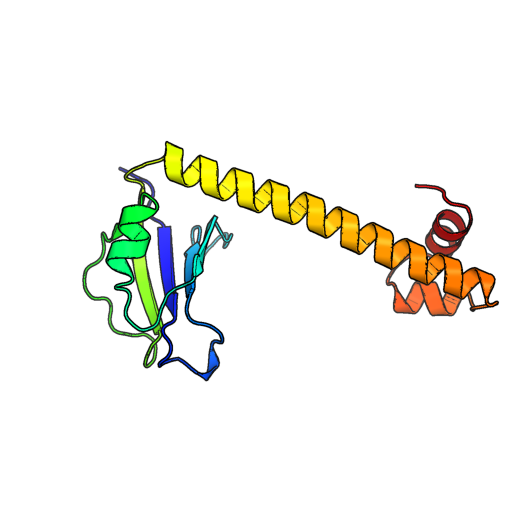8 -26.853 1.00 97.25 116 SER A CA 1
ATOM 872 C C . SER A 1 116 ? 18.754 5.123 -25.403 1.00 97.25 116 SER A C 1
ATOM 874 O O . SER A 1 116 ? 17.657 5.235 -24.855 1.00 97.25 116 SER A O 1
ATOM 876 N N . ALA A 1 117 ? 19.894 5.496 -24.813 1.00 95.81 117 ALA A N 1
ATOM 877 C CA . ALA A 1 117 ? 19.960 6.012 -23.444 1.00 95.81 117 ALA A CA 1
ATOM 878 C C . ALA A 1 117 ? 19.025 7.212 -23.208 1.00 95.81 117 ALA A C 1
ATOM 880 O O . ALA A 1 117 ? 18.421 7.311 -22.148 1.00 95.81 117 ALA A O 1
ATOM 881 N N . THR A 1 118 ? 18.863 8.100 -24.195 1.00 97.31 118 THR A N 1
ATOM 882 C CA . THR A 1 118 ? 17.957 9.256 -24.095 1.00 97.31 118 THR A CA 1
ATOM 883 C C . THR A 1 118 ? 16.491 8.827 -24.028 1.00 97.31 118 THR A C 1
ATOM 885 O O . THR A 1 118 ? 15.743 9.345 -23.204 1.00 97.31 118 THR A O 1
ATOM 888 N N . ARG A 1 119 ? 16.072 7.863 -24.860 1.00 97.75 119 ARG A N 1
ATOM 889 C CA . ARG A 1 119 ? 14.685 7.366 -24.844 1.00 97.75 119 ARG A CA 1
ATOM 890 C C . ARG A 1 119 ? 14.382 6.589 -23.565 1.00 97.75 119 ARG A C 1
ATOM 892 O O . ARG A 1 119 ? 13.328 6.787 -22.975 1.00 97.75 119 ARG A O 1
ATOM 899 N N . LEU A 1 120 ? 15.319 5.750 -23.122 1.00 97.56 120 LEU A N 1
ATOM 900 C CA . LEU A 1 120 ? 15.183 4.982 -21.883 1.00 97.56 120 LEU A CA 1
ATOM 901 C C . LEU A 1 120 ? 15.147 5.891 -20.649 1.00 97.56 120 LEU A C 1
ATOM 903 O O . LEU A 1 120 ? 14.327 5.672 -19.767 1.00 97.56 120 LEU A O 1
ATOM 907 N N . ALA A 1 121 ? 15.977 6.937 -20.615 1.00 97.19 121 ALA A N 1
ATOM 908 C CA . ALA A 1 121 ? 15.948 7.962 -19.573 1.00 97.19 121 ALA A CA 1
ATOM 909 C C . ALA A 1 121 ? 14.579 8.654 -19.496 1.00 97.19 121 ALA A C 1
ATOM 911 O O . ALA A 1 121 ? 14.007 8.757 -18.414 1.00 97.19 121 ALA A O 1
ATOM 912 N N . GLY A 1 122 ? 14.025 9.047 -20.651 1.00 97.75 122 GLY A N 1
ATOM 913 C CA . GLY A 1 122 ? 12.686 9.631 -20.734 1.00 97.75 122 GLY A CA 1
ATOM 914 C C . GLY A 1 122 ? 11.588 8.687 -20.235 1.00 97.75 122 GLY A C 1
ATOM 915 O O . GLY A 1 122 ? 10.743 9.106 -19.455 1.00 97.75 122 GLY A O 1
ATOM 916 N N . ALA A 1 123 ? 11.631 7.409 -20.622 1.00 97.19 123 ALA A N 1
ATOM 917 C CA . ALA A 1 123 ? 10.649 6.414 -20.183 1.00 97.19 123 ALA A CA 1
ATOM 918 C C . ALA A 1 123 ? 10.742 6.096 -18.680 1.00 97.19 123 ALA A C 1
ATOM 920 O O . ALA A 1 123 ? 9.726 5.869 -18.034 1.00 97.19 123 ALA A O 1
ATOM 921 N N . ALA A 1 124 ? 11.954 6.078 -18.124 1.00 94.62 124 ALA A N 1
ATOM 922 C CA . ALA A 1 124 ? 12.193 5.762 -16.718 1.00 94.62 124 ALA A CA 1
ATOM 923 C C . ALA A 1 124 ? 12.118 6.984 -15.785 1.00 94.62 124 ALA A C 1
ATOM 925 O O . ALA A 1 124 ? 12.253 6.815 -14.577 1.00 94.62 124 ALA A O 1
ATOM 926 N N . GLY A 1 125 ? 11.950 8.200 -16.317 1.00 96.69 125 GLY A N 1
ATOM 927 C CA . GLY A 1 125 ? 11.914 9.427 -15.516 1.00 96.69 125 GLY A CA 1
ATOM 928 C C . GLY A 1 125 ? 13.236 9.748 -14.807 1.00 96.69 125 GLY A C 1
ATOM 929 O O . GLY A 1 125 ? 13.232 10.366 -13.747 1.00 96.69 125 GLY A O 1
ATOM 930 N N . VAL A 1 126 ? 14.376 9.321 -15.362 1.00 96.31 126 VAL A N 1
ATOM 931 C CA . VAL A 1 126 ? 15.713 9.541 -14.780 1.00 96.31 126 VAL A CA 1
ATOM 932 C C . VAL A 1 126 ? 16.639 10.254 -15.759 1.00 96.31 126 VAL A C 1
ATOM 934 O O . VAL A 1 126 ? 16.353 10.366 -16.948 1.00 96.31 126 VAL A O 1
ATOM 937 N N . SER A 1 127 ? 17.789 10.731 -15.280 1.00 97.00 127 SER A N 1
ATOM 938 C CA . SER A 1 127 ? 18.787 11.343 -16.158 1.00 97.00 127 SER A CA 1
ATOM 939 C C . SER A 1 127 ? 19.439 10.314 -17.092 1.00 97.00 127 SER A C 1
ATOM 941 O O . SER A 1 127 ? 19.570 9.128 -16.777 1.00 97.00 127 SER A O 1
ATOM 943 N N . ARG A 1 128 ? 19.935 10.778 -18.246 1.00 96.94 128 ARG A N 1
ATOM 944 C CA . ARG A 1 128 ? 20.728 9.940 -19.164 1.00 96.94 128 ARG A CA 1
ATOM 945 C C . ARG A 1 128 ? 21.976 9.369 -18.486 1.00 96.94 128 ARG A C 1
ATOM 947 O O . ARG A 1 128 ? 22.351 8.229 -18.747 1.00 96.94 128 ARG A O 1
ATOM 954 N N . GLU A 1 129 ? 22.614 10.151 -17.622 1.00 96.44 129 GLU A N 1
ATOM 955 C CA . GLU A 1 129 ? 23.762 9.694 -16.838 1.00 96.44 129 GLU A CA 1
ATOM 956 C C . GLU A 1 129 ? 23.380 8.522 -15.930 1.00 96.44 129 GLU A C 1
ATOM 958 O O . GLU A 1 129 ? 24.095 7.519 -15.889 1.00 96.44 129 GLU A O 1
ATOM 963 N N . ARG A 1 130 ? 22.211 8.597 -15.279 1.00 95.38 130 ARG A N 1
ATOM 964 C CA . ARG A 1 130 ? 21.718 7.528 -14.412 1.00 95.38 130 ARG A CA 1
ATOM 965 C C . ARG A 1 130 ? 21.553 6.207 -15.163 1.00 95.38 130 ARG A C 1
ATOM 967 O O . ARG A 1 130 ? 21.925 5.159 -14.642 1.00 95.38 130 ARG A O 1
ATOM 974 N N . VAL A 1 131 ? 21.077 6.249 -16.408 1.00 95.94 131 VAL A N 1
ATOM 975 C CA . VAL A 1 131 ? 20.972 5.057 -17.269 1.00 95.94 131 VAL A CA 1
ATOM 976 C C . VAL A 1 131 ? 22.343 4.411 -17.510 1.00 95.94 131 VAL A C 1
ATOM 978 O O . VAL A 1 131 ? 22.472 3.189 -17.424 1.00 95.94 131 VAL A O 1
ATOM 981 N N . TYR A 1 132 ? 23.388 5.206 -17.761 1.00 95.19 132 TYR A N 1
ATOM 982 C CA . TYR A 1 132 ? 24.746 4.674 -17.920 1.00 95.19 132 TYR A CA 1
ATOM 983 C C . TYR A 1 132 ? 25.318 4.114 -16.615 1.00 95.19 132 TYR A C 1
ATOM 985 O O . TYR A 1 132 ? 25.914 3.041 -16.635 1.00 95.19 132 TYR A O 1
ATOM 993 N N . GLN A 1 133 ? 25.093 4.780 -15.480 1.00 94.25 133 GLN A N 1
ATOM 994 C CA . GLN A 1 133 ? 25.496 4.260 -14.169 1.00 94.25 133 GLN A CA 1
ATOM 995 C C . GLN A 1 133 ? 24.875 2.878 -13.909 1.00 94.25 133 GLN A C 1
ATOM 997 O O . GLN A 1 133 ? 25.593 1.933 -13.586 1.00 94.25 133 GLN A O 1
ATOM 1002 N N . ILE A 1 134 ? 23.567 2.730 -14.148 1.00 93.81 134 ILE A N 1
ATOM 1003 C CA . ILE A 1 134 ? 22.840 1.462 -13.979 1.00 93.81 134 ILE A CA 1
ATOM 1004 C C . ILE A 1 134 ? 23.375 0.371 -14.918 1.00 93.81 134 ILE A C 1
ATOM 1006 O O . ILE A 1 134 ? 23.577 -0.774 -14.484 1.00 93.81 134 ILE A O 1
ATOM 1010 N N . ARG A 1 135 ? 23.641 0.720 -16.187 1.00 92.81 135 ARG A N 1
ATOM 1011 C CA . ARG A 1 135 ? 24.253 -0.185 -17.173 1.00 92.81 135 ARG A CA 1
ATOM 1012 C C . ARG A 1 135 ? 25.588 -0.728 -16.663 1.00 92.81 135 ARG A C 1
ATOM 1014 O O . ARG A 1 135 ? 25.815 -1.934 -16.734 1.00 92.81 135 ARG A O 1
ATOM 1021 N N . ASP A 1 136 ? 26.420 0.152 -16.114 1.00 92.88 136 ASP A N 1
ATOM 1022 C CA . ASP A 1 136 ? 27.761 -0.162 -15.613 1.00 92.88 136 ASP A CA 1
ATOM 1023 C C . ASP A 1 136 ? 27.743 -0.798 -14.205 1.00 92.88 136 ASP A C 1
ATOM 1025 O O . ASP A 1 136 ? 28.794 -1.115 -13.656 1.00 92.88 136 ASP A O 1
ATOM 1029 N N . GLY A 1 137 ? 26.562 -0.984 -13.602 1.00 86.69 137 GLY A N 1
ATOM 1030 C CA . GLY A 1 137 ? 26.408 -1.590 -12.275 1.00 86.69 137 GLY A CA 1
ATOM 1031 C C . GLY A 1 137 ? 26.7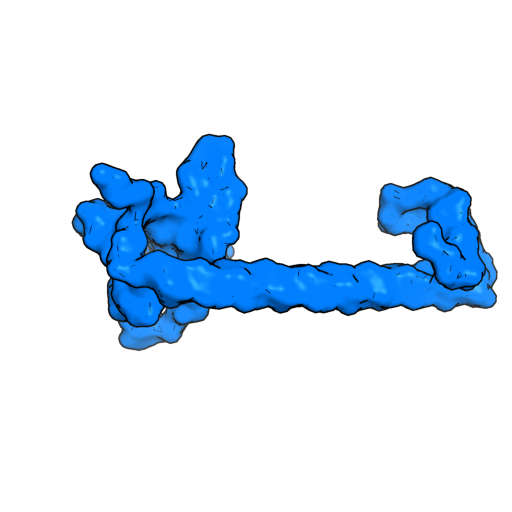06 -0.651 -11.102 1.00 86.69 137 GLY A C 1
ATOM 1032 O O . GLY A 1 137 ? 26.843 -1.117 -9.972 1.00 86.69 137 GLY A O 1
ATOM 1033 N N . ARG A 1 138 ? 26.788 0.660 -11.346 1.00 85.69 138 ARG A N 1
ATOM 1034 C CA . ARG A 1 138 ? 27.024 1.682 -10.319 1.00 85.69 138 ARG A CA 1
ATOM 1035 C C . ARG A 1 138 ? 25.724 2.050 -9.595 1.00 85.69 138 ARG A C 1
ATOM 1037 O O . ARG A 1 138 ? 24.650 2.046 -10.202 1.00 85.69 138 ARG A O 1
ATOM 1044 N N . ARG A 1 139 ? 25.845 2.304 -8.286 1.00 75.00 139 ARG A N 1
ATOM 1045 C CA . ARG A 1 139 ? 24.743 2.736 -7.415 1.00 75.00 139 ARG A CA 1
ATOM 1046 C C . ARG A 1 139 ? 24.490 4.221 -7.518 1.00 75.00 139 ARG A C 1
ATOM 1048 O O . ARG A 1 139 ? 25.433 4.977 -7.810 1.00 75.00 139 ARG A O 1
#

Foldseek 3Di:
DFDKWKWKFAAPQPVVVDATKIWTFDDPVDTDTQAIGHDDNPHDVQVSQVVQQKHFDDPDDDAPDGRIDMTMIGGRDPVSSCVRSVVVVVVVVVVVVVVVVVLLVVLLVCVVVVHDLVVSCVVVVHDSVVSVCSNVVHD

pLDDT: mean 90.72, std 8.23, range [58.0, 97.75]

Radius of gyration: 21.36 Å; chains: 1; bounding box: 52×30×54 Å

Secondary structure (DSSP, 8-state):
---EEEEEEE-TT-GGG-S-EEEEE--TTS--EEEEEE--TTS-HHHHHHHTTEEE-S--PPPSBTTEEEEEEEES-HHHHHHHHHHHHHHHHHHHHHHHHHHHHHHHHHHHTT--HHHHHHHHTS-HHHHHHHHTT--